Protein AF-A0A822F6H5-F1 (afdb_monomer_lite)

Secondary structure (DSSP, 8-state):
-EEEEEETTHHHHSPPP-TTS-HHHHHHHHHHHHHHHHHHSSTT-EEEEEE----

Foldseek 3Di:
DADEAEAEQVCVQAPDDDPPDDPVSVVSNVVVVVVVVVQVPPPPYRYHYHYHHDD

Radius of gyration: 12.98 Å; chains: 1; bounding box: 36×20×31 Å

Organism: NCBI:txid392032

Sequence (55 aa):
QPAVIFIDEVDSLLQERSENEDESTRRIKTEFLVQIDGASTQGEERLLLIGATNR

Structure (mmCIF, N/CA/C/O backbone):
data_AF-A0A822F6H5-F1
#
_entry.id   AF-A0A822F6H5-F1
#
loop_
_atom_site.group_PDB
_atom_site.id
_atom_site.type_symbol
_atom_site.label_atom_id
_atom_site.label_alt_id
_atom_site.label_com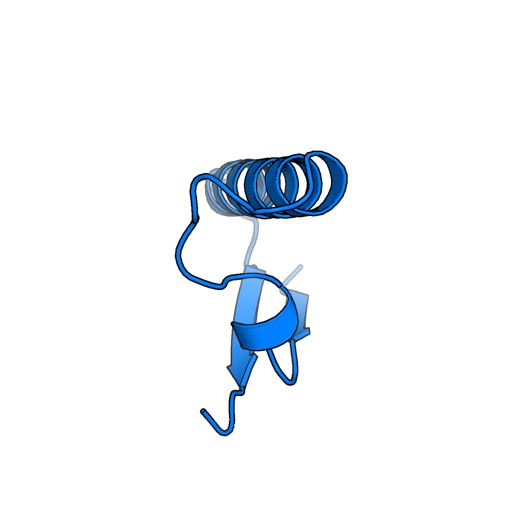p_id
_atom_site.label_asym_id
_atom_site.label_entity_id
_atom_site.label_seq_id
_atom_site.pdbx_PDB_ins_code
_atom_site.Cartn_x
_atom_site.Cartn_y
_atom_site.Cartn_z
_atom_site.occupancy
_atom_site.B_iso_or_equiv
_atom_site.auth_seq_id
_atom_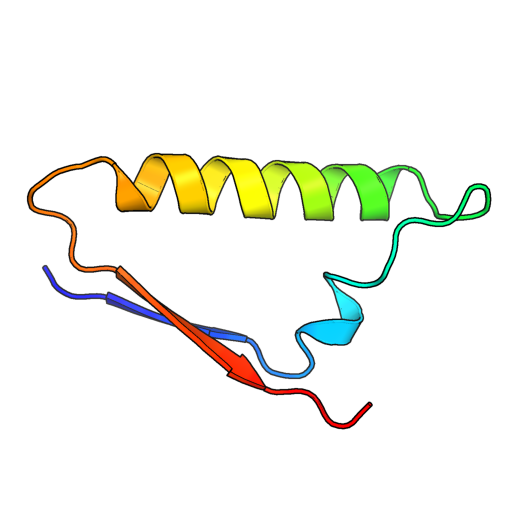site.auth_comp_id
_atom_site.auth_asym_id
_atom_site.auth_atom_id
_atom_site.pdbx_PDB_model_num
ATOM 1 N N . GLN A 1 1 ? -16.584 3.283 12.096 1.00 62.81 1 GLN A N 1
ATOM 2 C CA . GLN A 1 1 ? -17.358 2.669 10.982 1.00 62.81 1 GLN A CA 1
ATOM 3 C C . GLN A 1 1 ? -16.411 1.775 10.187 1.00 62.81 1 GLN A C 1
ATOM 5 O O . GLN A 1 1 ? -15.231 2.098 10.179 1.00 62.81 1 GLN A O 1
ATOM 10 N N . PRO A 1 2 ? -16.853 0.664 9.569 1.00 85.69 2 PRO A N 1
ATOM 11 C CA . PRO A 1 2 ? -15.970 -0.115 8.708 1.00 85.69 2 PRO A CA 1
ATOM 12 C C . PRO A 1 2 ? -15.770 0.593 7.359 1.00 85.69 2 PRO A C 1
ATOM 14 O O . PRO A 1 2 ? -16.742 1.076 6.778 1.00 85.69 2 PRO A O 1
ATOM 17 N N . ALA A 1 3 ? -14.535 0.643 6.866 1.00 87.06 3 ALA A N 1
ATOM 18 C CA . ALA A 1 3 ? -14.186 1.212 5.566 1.00 87.06 3 ALA A CA 1
ATOM 19 C C . ALA A 1 3 ? -13.372 0.205 4.749 1.00 87.06 3 ALA A C 1
ATOM 21 O O . ALA A 1 3 ? -12.569 -0.548 5.301 1.00 87.06 3 ALA A O 1
ATOM 22 N N . VAL A 1 4 ? -13.592 0.192 3.434 1.00 90.25 4 VAL A N 1
ATOM 23 C CA . VAL A 1 4 ? -12.849 -0.654 2.495 1.00 90.25 4 VAL A CA 1
ATOM 24 C C . VAL A 1 4 ? -12.119 0.246 1.510 1.00 90.25 4 VAL A C 1
ATOM 26 O O . VAL A 1 4 ? -12.746 1.089 0.871 1.00 90.25 4 VAL A O 1
ATOM 29 N N . ILE A 1 5 ? -10.808 0.060 1.387 1.00 91.31 5 ILE A N 1
ATOM 30 C CA . ILE A 1 5 ? -9.968 0.719 0.387 1.00 91.31 5 ILE A CA 1
ATOM 31 C C . ILE A 1 5 ? -9.553 -0.342 -0.626 1.00 91.31 5 ILE A C 1
ATOM 33 O O . ILE A 1 5 ? -8.901 -1.320 -0.266 1.00 91.31 5 ILE A O 1
ATOM 37 N N . PHE A 1 6 ? -9.936 -0.142 -1.885 1.00 94.94 6 PHE A N 1
ATOM 38 C CA . PHE A 1 6 ? -9.506 -0.981 -2.997 1.00 94.94 6 PHE A CA 1
ATOM 39 C C . PHE A 1 6 ? -8.454 -0.245 -3.823 1.00 94.94 6 PHE A C 1
ATOM 41 O O . PHE A 1 6 ? -8.670 0.899 -4.222 1.00 94.94 6 PHE A O 1
ATOM 48 N N . ILE A 1 7 ? -7.331 -0.913 -4.064 1.00 93.94 7 ILE A N 1
ATOM 49 C CA . ILE A 1 7 ? -6.229 -0.415 -4.880 1.00 93.94 7 ILE A CA 1
ATOM 50 C C . ILE A 1 7 ? -6.015 -1.426 -5.991 1.00 93.94 7 ILE A C 1
ATOM 52 O O . ILE A 1 7 ? -5.500 -2.518 -5.753 1.00 93.94 7 ILE A O 1
ATOM 56 N N . ASP A 1 8 ? -6.433 -1.055 -7.193 1.00 95.56 8 ASP A N 1
ATOM 57 C CA . ASP A 1 8 ? -6.061 -1.794 -8.390 1.00 95.56 8 ASP A CA 1
ATOM 58 C C . ASP A 1 8 ? -4.646 -1.411 -8.816 1.00 95.56 8 ASP A C 1
ATOM 60 O O . ASP A 1 8 ? -4.197 -0.298 -8.534 1.00 95.56 8 ASP A O 1
ATOM 64 N N . GLU A 1 9 ? -3.949 -2.341 -9.461 1.00 94.00 9 GLU A N 1
ATOM 65 C CA . GLU A 1 9 ? -2.538 -2.195 -9.833 1.00 94.00 9 GLU A CA 1
ATOM 66 C C . GLU A 1 9 ? -1.692 -1.651 -8.668 1.00 94.00 9 GLU A C 1
ATOM 68 O O . GLU A 1 9 ? -0.975 -0.654 -8.785 1.00 94.00 9 GLU A O 1
ATOM 73 N N . VAL A 1 10 ? -1.802 -2.278 -7.490 1.00 91.56 10 VAL A N 1
ATOM 74 C CA . VAL A 1 10 ? -1.071 -1.854 -6.280 1.00 91.56 10 VAL A CA 1
ATOM 75 C C . VAL A 1 10 ? 0.447 -1.870 -6.485 1.00 91.56 10 VAL A C 1
ATOM 77 O O . VAL A 1 10 ? 1.190 -1.114 -5.861 1.00 91.56 10 VAL A O 1
ATOM 80 N N . ASP A 1 11 ? 0.911 -2.692 -7.414 1.00 89.38 11 ASP A N 1
ATOM 81 C CA . ASP A 1 11 ? 2.273 -2.759 -7.905 1.00 89.38 11 ASP A CA 1
ATOM 82 C C . ASP A 1 11 ? 2.679 -1.547 -8.750 1.00 89.38 11 ASP A C 1
ATOM 84 O O . ASP A 1 11 ? 3.855 -1.399 -9.014 1.00 89.38 11 ASP A O 1
ATOM 88 N N . SER A 1 12 ? 1.794 -0.656 -9.184 1.00 87.38 12 SER A N 1
ATOM 89 C CA . SER A 1 12 ? 2.203 0.637 -9.759 1.00 87.38 12 SER A CA 1
ATOM 90 C C . SER A 1 12 ? 2.723 1.593 -8.676 1.00 87.38 12 SER A C 1
ATOM 92 O O . SER A 1 12 ? 3.623 2.399 -8.919 1.00 87.38 12 SER A O 1
ATOM 94 N N . LEU A 1 13 ? 2.196 1.456 -7.453 1.00 85.31 13 LEU A N 1
ATOM 95 C CA . LEU A 1 13 ? 2.493 2.313 -6.307 1.00 85.31 13 LEU A CA 1
ATOM 96 C C . LEU A 1 13 ? 3.519 1.692 -5.356 1.00 85.31 13 LEU A C 1
ATOM 98 O O . LEU A 1 13 ? 4.367 2.410 -4.836 1.00 85.31 13 LEU A O 1
ATOM 102 N N . LEU A 1 14 ? 3.478 0.377 -5.124 1.00 87.38 14 LEU A N 1
ATOM 103 C CA . LEU A 1 14 ? 4.234 -0.319 -4.070 1.00 87.38 14 LEU A CA 1
ATOM 104 C C . LEU A 1 14 ? 5.287 -1.300 -4.609 1.00 87.38 14 LEU A C 1
ATOM 106 O O . LEU A 1 14 ? 5.469 -2.389 -4.071 1.00 87.38 14 LEU A O 1
ATOM 110 N N . GLN A 1 15 ? 6.015 -0.920 -5.660 1.00 84.38 15 GLN A N 1
ATOM 111 C CA . GLN A 1 15 ? 7.140 -1.729 -6.163 1.00 84.38 15 GLN A CA 1
ATOM 112 C C . GLN A 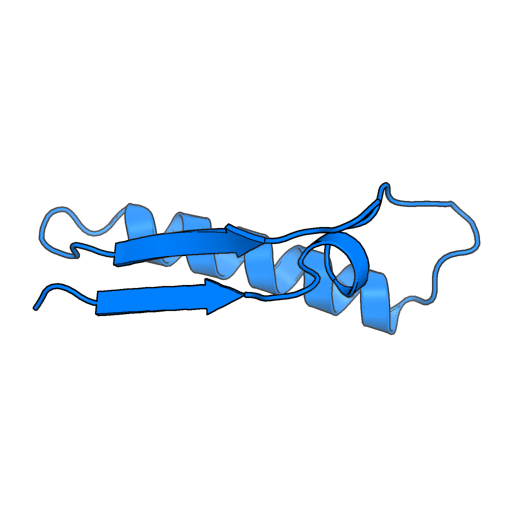1 15 ? 8.301 -1.806 -5.173 1.00 84.38 15 GLN A C 1
ATOM 114 O O . GLN A 1 15 ? 8.465 -0.940 -4.306 1.00 84.38 15 GLN A O 1
ATOM 119 N N . GLU A 1 16 ? 9.173 -2.790 -5.379 1.00 85.25 16 GLU A N 1
ATOM 120 C CA . GLU A 1 16 ? 10.488 -2.824 -4.749 1.00 85.25 16 GLU A CA 1
ATOM 121 C C . GLU A 1 16 ? 11.209 -1.482 -4.952 1.00 85.25 16 GLU A C 1
ATOM 123 O O . GLU A 1 16 ? 11.164 -0.877 -6.028 1.00 85.25 16 GLU A O 1
ATOM 128 N N . ARG A 1 17 ? 11.817 -0.969 -3.882 1.00 84.06 17 ARG A N 1
ATOM 129 C CA . ARG A 1 17 ? 12.556 0.293 -3.943 1.00 84.06 17 ARG A CA 1
ATOM 130 C C . ARG A 1 17 ? 13.860 0.051 -4.690 1.00 84.06 17 ARG A C 1
ATOM 132 O O . ARG A 1 17 ? 14.627 -0.832 -4.324 1.00 84.06 17 ARG A O 1
ATOM 139 N N . SER A 1 18 ? 14.124 0.867 -5.703 1.00 85.31 18 SER A N 1
ATOM 140 C CA . SER A 1 18 ? 15.367 0.828 -6.478 1.00 85.31 18 SER A CA 1
ATOM 141 C C . SER A 1 18 ? 16.165 2.105 -6.248 1.00 85.31 18 SER A C 1
ATOM 143 O O . SER A 1 18 ? 15.580 3.166 -6.019 1.00 85.31 18 SER A O 1
ATOM 145 N N . GLU A 1 19 ? 17.497 2.041 -6.328 1.00 82.00 19 GLU A N 1
ATOM 146 C CA . GLU A 1 19 ? 18.365 3.221 -6.208 1.00 82.00 19 GLU A CA 1
ATOM 147 C C . GLU A 1 19 ? 18.041 4.302 -7.254 1.00 82.00 19 GLU A C 1
ATOM 149 O O . GLU A 1 19 ? 18.117 5.484 -6.927 1.00 82.00 19 GLU A O 1
ATOM 154 N N . ASN A 1 20 ? 17.564 3.898 -8.438 1.00 85.38 20 ASN A N 1
ATOM 155 C CA . ASN A 1 20 ? 17.196 4.776 -9.558 1.00 85.38 20 ASN A CA 1
ATOM 156 C C . ASN A 1 20 ? 15.727 5.246 -9.540 1.00 85.38 20 ASN A C 1
ATOM 158 O O . ASN A 1 20 ? 15.231 5.772 -10.534 1.00 85.38 20 ASN A O 1
ATOM 162 N N . GLU A 1 21 ? 15.000 5.005 -8.451 1.00 86.62 21 GLU A N 1
ATOM 163 C CA . GLU A 1 21 ? 13.605 5.422 -8.311 1.00 86.62 21 GLU A CA 1
ATOM 164 C C . GLU A 1 21 ? 13.477 6.932 -8.051 1.00 86.62 21 GLU A C 1
ATOM 166 O O . GLU A 1 21 ? 14.256 7.501 -7.283 1.00 86.62 21 GLU A O 1
ATOM 171 N N . ASP A 1 22 ? 12.454 7.562 -8.641 1.00 89.50 22 ASP A N 1
ATOM 172 C CA . ASP A 1 22 ? 12.132 8.969 -8.396 1.00 89.50 22 ASP A CA 1
ATOM 173 C C . ASP A 1 22 ? 11.838 9.233 -6.909 1.00 89.50 22 ASP A C 1
ATOM 175 O O . ASP A 1 22 ? 11.148 8.461 -6.228 1.00 89.50 22 ASP A O 1
ATOM 179 N N . GLU A 1 23 ? 12.348 10.352 -6.390 1.00 89.75 23 GLU A N 1
ATOM 180 C CA . GLU A 1 23 ? 12.157 10.732 -4.990 1.00 89.75 23 GLU A CA 1
ATOM 181 C C . GLU A 1 23 ? 10.667 10.886 -4.642 1.00 89.75 23 GLU A C 1
ATOM 183 O O . GLU A 1 23 ? 10.239 10.521 -3.543 1.00 89.75 23 GLU A O 1
ATOM 188 N N . SER A 1 24 ? 9.856 11.363 -5.589 1.00 89.94 24 SER A N 1
ATOM 189 C CA . SER A 1 24 ? 8.413 11.531 -5.410 1.00 89.94 24 SER A CA 1
ATOM 190 C 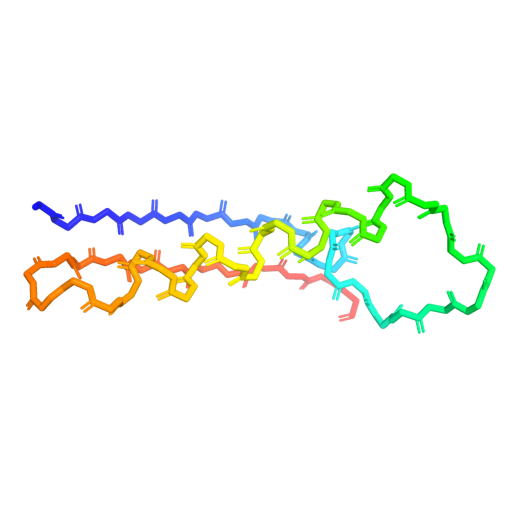C . SER A 1 24 ? 7.734 10.183 -5.172 1.00 89.94 24 SER A C 1
ATOM 192 O O . SER A 1 24 ? 6.947 10.050 -4.234 1.00 89.94 24 SER A O 1
ATOM 194 N N . THR A 1 25 ? 8.092 9.154 -5.947 1.00 89.12 25 THR A N 1
ATOM 195 C CA . THR A 1 25 ? 7.550 7.795 -5.783 1.00 89.12 25 THR A CA 1
ATOM 196 C C . THR A 1 25 ? 7.945 7.206 -4.430 1.00 89.12 25 THR A C 1
ATOM 198 O O . THR A 1 25 ? 7.108 6.638 -3.724 1.00 89.12 25 THR A O 1
ATOM 201 N N . ARG A 1 26 ? 9.192 7.426 -3.988 1.00 90.25 26 ARG A N 1
ATOM 202 C CA . ARG A 1 26 ? 9.643 7.006 -2.650 1.00 90.25 26 ARG A CA 1
ATOM 203 C C . ARG A 1 26 ? 8.863 7.676 -1.522 1.00 90.25 26 ARG A C 1
ATOM 205 O O . ARG A 1 26 ? 8.540 7.014 -0.529 1.00 90.25 26 ARG A O 1
ATOM 212 N N . ARG A 1 27 ? 8.562 8.972 -1.651 1.00 92.12 27 ARG A N 1
ATOM 213 C CA . ARG A 1 27 ? 7.752 9.714 -0.671 1.00 92.12 27 ARG A CA 1
ATOM 214 C C . ARG A 1 27 ? 6.325 9.176 -0.619 1.00 92.12 27 ARG A C 1
ATOM 216 O O . ARG A 1 27 ? 5.845 8.896 0.474 1.00 92.12 27 ARG A O 1
ATOM 223 N N . ILE A 1 28 ? 5.701 8.926 -1.772 1.00 91.88 28 ILE A N 1
ATOM 224 C CA . ILE A 1 28 ? 4.351 8.344 -1.855 1.00 91.88 28 ILE A CA 1
ATOM 225 C C . ILE A 1 28 ? 4.299 6.975 -1.164 1.00 91.88 28 ILE A C 1
ATOM 227 O O . ILE A 1 28 ? 3.444 6.759 -0.309 1.00 91.88 28 ILE A O 1
ATOM 231 N N . LYS A 1 29 ? 5.249 6.076 -1.460 1.00 91.94 29 LYS A N 1
ATOM 232 C CA . LYS A 1 29 ? 5.355 4.764 -0.793 1.00 91.94 29 LYS A CA 1
ATOM 233 C C . LYS A 1 29 ? 5.485 4.891 0.721 1.00 91.94 29 LYS A C 1
ATOM 235 O O . LYS A 1 29 ? 4.925 4.093 1.463 1.00 91.94 29 LYS A O 1
ATOM 240 N N . THR A 1 30 ? 6.278 5.858 1.172 1.00 92.31 30 THR A N 1
ATOM 241 C CA . THR A 1 30 ? 6.529 6.073 2.600 1.00 92.31 30 THR A CA 1
ATOM 242 C C . THR A 1 30 ? 5.272 6.565 3.303 1.00 92.31 30 THR A C 1
ATOM 244 O O . THR A 1 30 ? 4.863 5.948 4.281 1.00 92.31 30 THR A O 1
ATOM 247 N N . GLU A 1 31 ? 4.619 7.598 2.772 1.00 92.88 31 GLU A N 1
ATOM 248 C CA . GLU A 1 31 ? 3.373 8.113 3.345 1.00 92.88 31 GLU A CA 1
ATOM 249 C C . GLU A 1 31 ? 2.273 7.057 3.350 1.00 92.88 31 GLU A C 1
ATOM 251 O O . GLU A 1 31 ? 1.624 6.853 4.368 1.00 92.88 31 GLU A O 1
ATOM 256 N N . PHE A 1 32 ? 2.108 6.315 2.256 1.00 91.75 32 PHE A N 1
ATOM 257 C 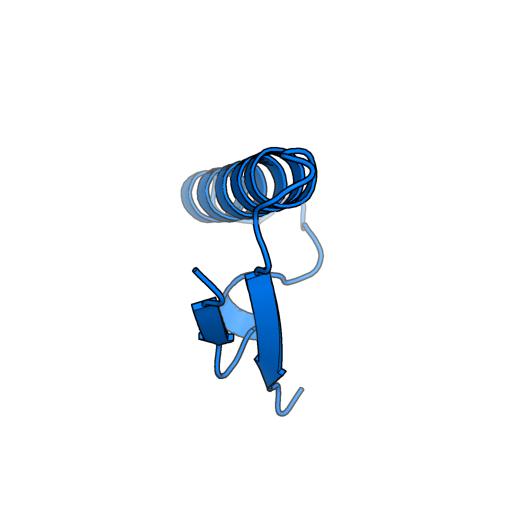CA . PHE A 1 32 ? 1.105 5.258 2.180 1.00 91.75 32 PHE A CA 1
ATOM 258 C C . PHE A 1 32 ? 1.252 4.222 3.308 1.00 91.75 32 PHE A C 1
ATOM 260 O O . PHE A 1 32 ? 0.273 3.888 3.975 1.00 91.75 32 PHE A O 1
ATOM 267 N N . LEU A 1 33 ? 2.477 3.747 3.560 1.00 89.62 33 LEU A N 1
ATOM 268 C CA . LEU A 1 33 ? 2.746 2.769 4.617 1.00 89.62 33 LEU A CA 1
ATOM 269 C C . LEU A 1 33 ? 2.558 3.361 6.022 1.00 89.62 33 LEU A C 1
ATOM 271 O O . LEU A 1 33 ? 1.982 2.697 6.880 1.00 89.62 33 LEU A O 1
ATOM 275 N N . VAL A 1 34 ? 2.993 4.606 6.246 1.00 91.31 34 VAL A N 1
ATOM 276 C CA . VAL A 1 34 ? 2.827 5.305 7.533 1.00 91.31 34 VAL A CA 1
ATOM 277 C C . VAL A 1 34 ? 1.349 5.523 7.859 1.00 91.31 34 VAL A C 1
ATOM 279 O O . VAL A 1 34 ? 0.925 5.284 8.988 1.00 91.31 34 VAL A O 1
ATOM 282 N N . GLN A 1 35 ? 0.548 5.942 6.877 1.00 87.81 35 GLN A N 1
ATOM 283 C CA . GLN A 1 35 ? -0.879 6.185 7.082 1.00 87.81 35 GLN A CA 1
ATOM 284 C C . GLN A 1 35 ? -1.652 4.888 7.338 1.00 87.81 35 GLN A C 1
ATOM 286 O O . GLN A 1 35 ? -2.545 4.877 8.179 1.00 87.81 35 GLN A O 1
ATOM 291 N N . ILE A 1 36 ? -1.309 3.784 6.663 1.00 85.25 36 ILE A N 1
ATOM 292 C CA . ILE A 1 36 ? -1.953 2.485 6.920 1.00 85.25 36 ILE A CA 1
ATOM 293 C C . ILE A 1 36 ? -1.628 1.968 8.319 1.00 85.25 36 ILE A C 1
ATOM 295 O O . ILE A 1 36 ? -2.532 1.513 9.019 1.00 85.25 36 ILE A O 1
ATOM 299 N N . ASP A 1 37 ? -0.368 2.059 8.741 1.00 83.50 37 ASP A N 1
ATOM 300 C CA . ASP A 1 37 ? 0.038 1.663 10.091 1.00 83.50 37 ASP A CA 1
ATOM 301 C C . ASP A 1 37 ? -0.702 2.503 11.152 1.00 83.50 37 ASP A C 1
ATOM 303 O O . ASP A 1 37 ? -1.347 1.962 12.056 1.00 83.50 37 ASP A O 1
ATOM 307 N N . GLY A 1 38 ? -0.744 3.827 10.963 1.00 79.31 38 GLY A N 1
ATOM 308 C CA . GLY A 1 38 ? -1.469 4.761 11.833 1.00 79.31 38 GLY A CA 1
ATOM 309 C C . GLY A 1 38 ? -2.995 4.579 11.847 1.00 79.31 38 GLY A C 1
ATOM 310 O O . GLY A 1 38 ? -3.627 4.774 12.884 1.00 79.31 38 GLY A O 1
ATOM 311 N N . ALA A 1 39 ? -3.598 4.170 10.730 1.00 75.56 39 ALA A N 1
ATOM 312 C CA . ALA A 1 39 ? -5.034 3.892 10.635 1.00 75.56 39 ALA A CA 1
ATOM 313 C C . ALA A 1 39 ? -5.416 2.509 11.197 1.00 75.56 39 ALA A C 1
ATOM 315 O O . ALA A 1 39 ? -6.557 2.279 11.584 1.00 75.56 39 ALA A O 1
ATOM 316 N N . SER A 1 40 ? -4.474 1.562 11.251 1.00 66.12 40 SER A N 1
ATOM 317 C CA . SER A 1 40 ? -4.713 0.212 11.786 1.00 66.12 40 SER A CA 1
ATOM 318 C C . SER A 1 40 ? -4.549 0.104 13.309 1.00 66.12 40 SER A C 1
ATOM 320 O O . SER A 1 40 ? -4.960 -0.886 13.914 1.00 66.12 40 SER A O 1
ATOM 322 N N . THR A 1 41 ? -3.958 1.122 13.941 1.00 64.12 41 THR A N 1
ATOM 323 C CA . THR A 1 41 ? -3.604 1.131 15.370 1.00 64.12 41 THR A CA 1
ATOM 324 C C . THR A 1 41 ? -4.688 1.719 16.279 1.00 64.12 41 THR A C 1
ATOM 326 O O . THR A 1 41 ? -4.596 1.599 17.503 1.00 64.12 41 THR A O 1
ATOM 329 N N . GLN A 1 42 ? -5.756 2.297 15.723 1.00 69.25 42 GLN A N 1
ATOM 330 C CA . GLN A 1 42 ? -6.906 2.757 16.500 1.00 69.25 42 GLN A CA 1
ATOM 331 C C . GLN A 1 42 ? -7.868 1.585 16.736 1.00 69.25 42 GLN A C 1
ATOM 333 O O . GLN A 1 42 ? -8.501 1.090 15.810 1.00 69.25 42 GLN A O 1
ATOM 338 N N . GLY A 1 43 ? -7.995 1.129 17.987 1.00 66.00 43 GLY A N 1
ATOM 339 C CA . GLY A 1 43 ? -8.671 -0.131 18.352 1.00 66.00 43 GLY A CA 1
ATOM 340 C C . GLY A 1 43 ? -10.151 -0.286 17.956 1.00 66.00 43 GLY A C 1
ATOM 341 O 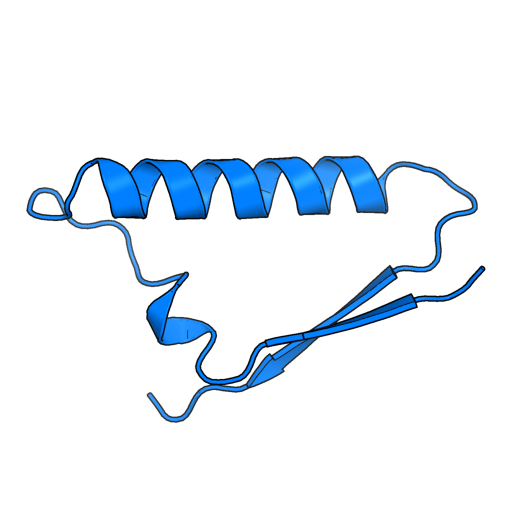O . GLY A 1 43 ? -10.701 -1.376 18.104 1.00 66.00 43 GLY A O 1
ATOM 342 N N . GLU A 1 44 ? -10.801 0.762 17.442 1.00 69.75 44 GLU A N 1
ATOM 343 C CA . GLU A 1 44 ? -12.179 0.725 16.929 1.00 69.75 44 GLU A CA 1
ATOM 344 C C . GLU A 1 44 ? -12.287 0.944 15.405 1.00 69.75 44 GLU A C 1
ATOM 346 O O . GLU A 1 44 ? -13.370 0.764 14.825 1.00 69.75 44 GLU A O 1
ATOM 351 N N . GLU A 1 45 ? -11.188 1.302 14.732 1.00 70.38 45 GLU A N 1
ATOM 352 C CA . GLU A 1 45 ? -11.155 1.520 13.287 1.00 70.38 45 GLU A CA 1
ATOM 353 C C . GLU A 1 45 ? -11.044 0.178 12.555 1.00 70.38 45 GLU A C 1
ATOM 355 O O . GLU A 1 45 ? -10.083 -0.576 12.674 1.00 70.38 45 GLU A O 1
ATOM 360 N N . ARG A 1 46 ? -12.091 -0.154 11.794 1.00 75.50 46 ARG A N 1
ATOM 361 C CA . ARG A 1 46 ? -12.145 -1.362 10.965 1.00 75.50 46 ARG A CA 1
ATOM 362 C C . ARG A 1 46 ? -11.857 -0.980 9.520 1.00 75.50 46 ARG A C 1
ATOM 364 O O . ARG A 1 46 ? -12.788 -0.754 8.750 1.00 75.50 46 ARG A O 1
ATOM 371 N N . LEU A 1 47 ? -10.576 -0.885 9.174 1.00 83.94 47 LEU A N 1
ATOM 372 C CA . LEU A 1 47 ? -10.116 -0.640 7.808 1.00 83.94 47 LEU A CA 1
ATOM 373 C C . LEU A 1 47 ? -9.755 -1.968 7.128 1.00 83.94 47 LEU A C 1
ATOM 375 O O . LEU A 1 47 ? -8.931 -2.725 7.633 1.00 83.94 47 LEU A O 1
ATOM 379 N N . LEU A 1 48 ? -10.359 -2.246 5.975 1.00 87.31 48 LEU A N 1
ATOM 380 C CA . LEU A 1 48 ? -9.982 -3.358 5.105 1.00 87.31 48 LEU A CA 1
ATOM 381 C C . LEU A 1 48 ? -9.309 -2.800 3.851 1.00 87.31 48 LEU A C 1
ATOM 383 O O . LEU A 1 48 ? -9.943 -2.090 3.072 1.00 87.31 48 LEU A O 1
ATOM 387 N N . LEU A 1 49 ? -8.041 -3.142 3.641 1.00 90.00 49 LEU A N 1
ATOM 388 C CA . LEU A 1 49 ? -7.312 -2.808 2.422 1.00 90.00 49 LEU A CA 1
ATOM 389 C C . LEU A 1 49 ? -7.285 -4.024 1.491 1.00 90.00 49 LEU A C 1
ATOM 391 O O . LEU A 1 49 ? -6.897 -5.114 1.907 1.00 90.00 49 LEU A O 1
ATOM 395 N N . ILE A 1 50 ? -7.688 -3.836 0.238 1.00 94.31 50 ILE A N 1
ATOM 396 C CA . ILE A 1 50 ? -7.657 -4.862 -0.804 1.00 94.31 50 ILE A CA 1
ATOM 397 C C . ILE A 1 50 ? -6.789 -4.337 -1.945 1.00 94.31 50 ILE A C 1
ATOM 399 O O . ILE A 1 50 ? -7.134 -3.339 -2.572 1.00 94.31 50 ILE A O 1
ATOM 403 N N . GLY A 1 51 ? -5.671 -5.010 -2.206 1.00 93.69 51 GLY A N 1
ATOM 404 C CA . GLY A 1 51 ? -4.813 -4.741 -3.358 1.00 93.69 51 GLY A CA 1
ATOM 405 C C . GLY A 1 51 ? -5.013 -5.788 -4.451 1.00 93.69 51 GLY A C 1
ATOM 406 O O . GLY A 1 51 ? -5.037 -6.981 -4.147 1.00 93.69 51 GLY A O 1
ATOM 407 N N . ALA A 1 52 ? -5.129 -5.355 -5.704 1.00 96.19 52 ALA A N 1
ATOM 408 C CA . ALA A 1 52 ? -5.054 -6.207 -6.890 1.00 96.19 52 ALA A CA 1
ATOM 409 C C . ALA A 1 52 ? -3.820 -5.832 -7.728 1.00 96.19 52 ALA A C 1
ATOM 411 O O . ALA A 1 52 ? -3.397 -4.680 -7.740 1.00 96.19 52 ALA A O 1
ATOM 412 N N . THR A 1 53 ? -3.209 -6.816 -8.386 1.00 94.94 53 THR A N 1
ATOM 413 C CA . THR A 1 53 ? -2.050 -6.645 -9.278 1.00 94.94 53 THR A CA 1
ATOM 414 C C . THR A 1 53 ? -2.078 -7.721 -10.361 1.00 94.94 53 THR A C 1
ATOM 416 O O . THR A 1 53 ? -2.594 -8.816 -10.128 1.00 94.94 53 THR A O 1
ATOM 419 N N . ASN A 1 54 ? -1.506 -7.409 -11.526 1.00 91.38 54 ASN A N 1
ATOM 420 C CA . ASN A 1 54 ? -1.342 -8.332 -12.654 1.00 91.38 54 ASN A CA 1
ATOM 421 C C . ASN A 1 54 ? 0.130 -8.688 -12.945 1.00 91.38 54 ASN A C 1
ATOM 423 O O . ASN A 1 54 ? 0.389 -9.447 -13.881 1.00 91.38 54 ASN A O 1
ATOM 427 N N . ARG A 1 55 ? 1.083 -8.118 -12.196 1.00 77.12 55 ARG A N 1
ATOM 428 C CA . ARG A 1 55 ? 2.509 -8.474 -12.276 1.00 77.12 55 ARG A CA 1
ATOM 429 C C . ARG A 1 55 ? 2.863 -9.668 -11.404 1.00 77.12 55 ARG A C 1
ATOM 431 O O . ARG A 1 55 ? 2.258 -9.808 -10.317 1.00 77.12 55 ARG A O 1
#

InterPro domains:
  IPR003959 ATPase, AAA-type, core [PF00004] (2-55)
  IPR027417 P-loop containing nucleoside triphosphate hydrolase [G3DSA:3.40.50.300] (1-55)
  IPR027417 P-loop containing nucleoside triphosphate hydrolase [SSF52540] (1-55)
  IPR050304 Microtubule-severing AAA ATPase [PTHR23074] (1-55)

pLDDT: mean 85.7, std 8.6, range [62.81, 96.19]